Protein AF-A0AAW7YV71-F1 (afdb_monomer)

Secondary structure (DSSP, 8-state):
-HHHHHHHHHHHHT-B-------SHHHHHHHHH-SSPPPHHHHHHHHHHHHHHTSSBPP-------TTS-HHHHHHHHHHHHHHTT-------SSHHHHH--

Structure (mmCIF, N/CA/C/O backbone):
data_AF-A0AAW7YV71-F1
#
_entry.id   AF-A0AAW7YV71-F1
#
loop_
_atom_site.group_PDB
_atom_site.id
_atom_site.type_symbol
_atom_site.label_atom_id
_atom_site.label_alt_id
_atom_site.label_comp_id
_atom_site.label_asym_id
_atom_site.label_entity_id
_atom_site.label_seq_id
_atom_site.pdbx_PDB_ins_code
_atom_site.Cartn_x
_atom_site.Cartn_y
_atom_site.Cartn_z
_atom_site.occupancy
_atom_site.B_iso_or_equiv
_atom_site.auth_seq_id
_atom_site.auth_comp_id
_atom_site.auth_asym_id
_atom_site.auth_atom_id
_atom_site.pdbx_PDB_model_num
ATOM 1 N N . HIS A 1 1 ? -4.119 -28.906 -24.798 1.00 59.25 1 HIS A N 1
ATOM 2 C CA . HIS A 1 1 ? -3.279 -28.938 -23.577 1.00 59.25 1 HIS A CA 1
ATOM 3 C C . HIS A 1 1 ? -2.897 -27.537 -23.073 1.00 59.25 1 HIS A C 1
ATOM 5 O O . HIS A 1 1 ? -3.094 -27.262 -21.895 1.00 59.25 1 HIS A O 1
ATOM 11 N N . GLN A 1 2 ? -2.433 -26.609 -23.929 1.00 65.44 2 GLN A N 1
ATOM 12 C CA . GLN A 1 2 ? -2.103 -25.236 -23.491 1.00 65.44 2 GLN A CA 1
ATOM 13 C C . GLN A 1 2 ? -3.311 -24.416 -22.998 1.00 65.44 2 GLN A C 1
ATOM 15 O O . GLN A 1 2 ? -3.197 -23.713 -21.999 1.00 65.44 2 GLN A O 1
ATOM 20 N N . VAL A 1 3 ? -4.481 -24.565 -23.629 1.00 72.94 3 VAL A N 1
ATOM 21 C CA . VAL A 1 3 ? -5.728 -23.895 -23.203 1.00 72.94 3 VAL A CA 1
ATOM 22 C C . VAL A 1 3 ? -6.149 -24.324 -21.792 1.00 72.94 3 VAL A C 1
ATOM 24 O O . VAL A 1 3 ? -6.505 -23.491 -20.965 1.00 72.94 3 VAL A O 1
ATOM 27 N N . THR A 1 4 ? -6.017 -25.612 -21.469 1.00 72.06 4 THR A N 1
ATOM 28 C CA . THR A 1 4 ? -6.320 -26.163 -20.139 1.00 72.06 4 THR A CA 1
ATOM 29 C C . THR A 1 4 ? -5.382 -25.607 -19.061 1.00 72.06 4 THR A C 1
ATOM 31 O O . THR A 1 4 ? -5.832 -25.242 -17.978 1.00 72.06 4 THR A O 1
ATOM 34 N N . LEU A 1 5 ? -4.085 -25.474 -19.364 1.00 71.50 5 LEU A N 1
ATOM 35 C CA . LEU A 1 5 ? -3.089 -24.855 -18.478 1.00 71.50 5 LEU A CA 1
ATOM 36 C C . LEU A 1 5 ? -3.326 -23.349 -18.286 1.00 71.50 5 LEU A C 1
ATOM 38 O O . LEU A 1 5 ? -3.159 -22.843 -17.176 1.00 71.50 5 LEU A O 1
ATOM 42 N N . ALA A 1 6 ? -3.734 -22.636 -19.338 1.00 71.94 6 ALA A N 1
ATOM 43 C CA . ALA A 1 6 ? -4.091 -21.222 -19.263 1.00 71.94 6 ALA A CA 1
ATOM 44 C C . ALA A 1 6 ? -5.331 -20.999 -18.380 1.00 71.94 6 ALA A C 1
ATOM 46 O O . ALA A 1 6 ? -5.277 -20.169 -17.471 1.00 71.94 6 ALA A O 1
ATOM 47 N N . LEU A 1 7 ? -6.391 -21.801 -18.554 1.00 67.69 7 LEU A N 1
ATOM 48 C CA . LEU A 1 7 ? -7.573 -21.769 -17.683 1.00 67.69 7 LEU A CA 1
ATOM 49 C C . LEU A 1 7 ? -7.234 -22.146 -16.236 1.00 67.69 7 LEU A C 1
ATOM 51 O O . LEU A 1 7 ? -7.686 -21.489 -15.304 1.00 67.69 7 LEU A O 1
ATOM 55 N N . ALA A 1 8 ? -6.404 -23.169 -16.019 1.00 67.25 8 ALA A N 1
ATOM 56 C CA . ALA A 1 8 ? -5.979 -23.559 -14.676 1.00 67.25 8 ALA A CA 1
ATOM 57 C C . ALA A 1 8 ? -5.171 -22.446 -13.979 1.00 67.25 8 ALA A C 1
ATOM 59 O O . ALA A 1 8 ? -5.345 -22.214 -12.783 1.00 67.25 8 ALA A O 1
ATOM 60 N N . ARG A 1 9 ? -4.323 -21.710 -14.716 1.00 65.31 9 ARG A N 1
ATOM 61 C CA . ARG A 1 9 ? -3.615 -20.517 -14.213 1.00 65.31 9 ARG A CA 1
ATOM 62 C C . ARG A 1 9 ? -4.567 -19.354 -13.940 1.00 65.31 9 ARG A C 1
ATOM 64 O O . ARG A 1 9 ? -4.381 -18.656 -12.947 1.00 65.31 9 ARG A O 1
ATOM 71 N N . GLN A 1 10 ? -5.584 -19.162 -14.775 1.00 65.19 10 GLN A N 1
ATOM 72 C CA . GLN A 1 10 ? -6.620 -18.148 -14.577 1.00 65.19 10 GLN A CA 1
ATOM 73 C C . GLN A 1 10 ? -7.472 -18.444 -13.332 1.00 65.19 10 GLN A C 1
ATOM 75 O O . GLN A 1 10 ? -7.676 -17.558 -12.506 1.00 65.19 10 GLN A O 1
ATOM 80 N N . ASN A 1 11 ? -7.866 -19.703 -13.128 1.00 62.41 11 ASN A N 1
ATOM 81 C CA . ASN A 1 11 ? -8.581 -20.143 -11.928 1.00 62.41 11 ASN A CA 1
ATOM 82 C C . ASN A 1 11 ? -7.702 -20.080 -10.670 1.00 62.41 11 ASN A C 1
ATOM 84 O O . ASN A 1 11 ? -8.183 -19.686 -9.614 1.00 62.41 11 ASN A O 1
ATOM 88 N N . ARG A 1 12 ? -6.398 -20.385 -10.766 1.00 61.84 12 ARG A N 1
ATOM 89 C CA . ARG A 1 12 ? -5.450 -20.174 -9.653 1.00 61.84 12 ARG A CA 1
ATOM 90 C C . ARG A 1 12 ? -5.211 -18.694 -9.341 1.00 61.84 12 ARG A C 1
ATOM 92 O O . ARG A 1 12 ? -4.960 -18.372 -8.183 1.00 61.84 12 ARG A O 1
ATOM 99 N N . ARG A 1 13 ? -5.288 -17.802 -10.339 1.00 61.09 13 ARG A N 1
ATOM 100 C CA . ARG A 1 13 ? -5.236 -16.342 -10.138 1.00 61.09 13 ARG A CA 1
ATOM 101 C C . ARG A 1 13 ? -6.442 -15.838 -9.337 1.00 61.09 13 ARG A C 1
ATOM 103 O O . ARG A 1 13 ? -6.258 -14.975 -8.493 1.00 61.09 13 ARG A O 1
ATOM 110 N N . ARG A 1 14 ? -7.627 -16.432 -9.515 1.00 67.81 14 ARG A N 1
ATOM 111 C CA . ARG A 1 14 ? -8.837 -16.179 -8.706 1.00 67.81 14 ARG A CA 1
ATOM 112 C C . ARG A 1 14 ? -8.938 -17.100 -7.489 1.00 67.81 14 ARG A C 1
ATOM 114 O O . ARG A 1 14 ? -9.937 -17.781 -7.266 1.00 67.81 14 ARG A O 1
ATOM 121 N N . SER A 1 15 ? -7.876 -17.154 -6.693 1.00 76.75 15 SER A N 1
ATOM 122 C CA . SER A 1 15 ? -7.943 -17.855 -5.411 1.00 76.75 15 SER A CA 1
ATOM 123 C C . SER A 1 15 ? -8.758 -17.038 -4.408 1.00 76.75 15 SER A C 1
ATOM 125 O O . SER A 1 15 ? -8.642 -15.809 -4.376 1.00 76.75 15 SER A O 1
ATOM 127 N N . LYS A 1 16 ? -9.556 -17.716 -3.570 1.00 82.62 16 LYS 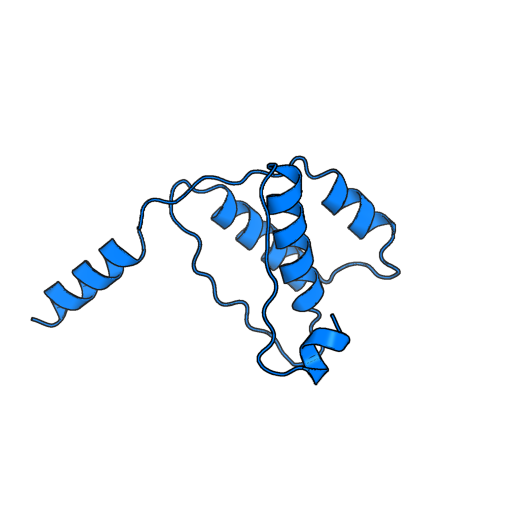A N 1
ATOM 128 C CA . LYS A 1 16 ? -10.321 -17.071 -2.493 1.00 82.62 16 LYS A CA 1
ATOM 129 C C . LYS A 1 16 ? -9.371 -16.265 -1.601 1.00 82.62 16 LYS A C 1
ATOM 131 O O . LYS A 1 16 ? -8.376 -16.798 -1.091 1.00 82.62 16 LYS A O 1
ATOM 136 N N . GLY A 1 17 ? -9.667 -14.979 -1.460 1.00 87.00 17 GLY A N 1
ATOM 137 C CA . GLY A 1 17 ? -8.964 -14.031 -0.608 1.00 87.00 17 GLY A CA 1
ATOM 138 C C . GLY A 1 17 ? -9.847 -13.556 0.538 1.00 87.00 17 GLY A C 1
ATOM 139 O O . GLY A 1 17 ? -10.894 -14.134 0.829 1.00 87.00 17 GLY A O 1
ATOM 140 N N . ARG A 1 18 ? -9.392 -12.499 1.205 1.00 90.19 18 ARG A N 1
ATOM 141 C CA . ARG A 1 18 ? -10.150 -11.789 2.229 1.00 90.19 18 ARG A CA 1
ATOM 142 C C . ARG A 1 18 ? -10.126 -10.313 1.865 1.00 90.19 18 ARG A C 1
ATOM 144 O O . ARG A 1 18 ? -9.045 -9.733 1.777 1.00 90.19 18 ARG A O 1
ATOM 151 N N . ALA A 1 19 ? -11.313 -9.744 1.686 1.00 95.44 19 ALA A N 1
ATOM 152 C CA . ALA A 1 19 ? -11.465 -8.314 1.488 1.00 95.44 19 ALA A CA 1
ATOM 153 C C . ALA A 1 19 ? -10.869 -7.572 2.690 1.00 95.44 19 ALA A C 1
ATOM 155 O O . ALA A 1 19 ? -11.181 -7.877 3.844 1.00 95.44 19 ALA A O 1
ATOM 156 N N . THR A 1 20 ? -9.983 -6.631 2.398 1.00 96.69 20 THR A N 1
ATOM 157 C CA . THR A 1 20 ? -9.267 -5.809 3.368 1.00 96.69 20 THR A CA 1
ATOM 158 C C . THR A 1 20 ? -9.570 -4.356 3.040 1.00 96.69 20 THR A C 1
ATOM 160 O O . THR A 1 20 ? -9.115 -3.842 2.022 1.00 96.69 20 THR A O 1
ATOM 163 N N . VAL A 1 21 ? -10.376 -3.712 3.882 1.00 96.44 21 VAL A N 1
ATOM 164 C CA . VAL A 1 21 ? -10.823 -2.330 3.686 1.00 96.44 21 VAL A CA 1
ATOM 165 C C . VAL A 1 21 ? -10.346 -1.510 4.875 1.00 96.44 21 VAL A C 1
ATOM 167 O O . VAL A 1 21 ? -10.711 -1.801 6.012 1.00 96.44 21 VAL A O 1
ATOM 170 N N . GLY A 1 22 ? -9.501 -0.522 4.598 1.00 94.12 22 GLY A N 1
ATOM 171 C CA . GLY A 1 22 ? -9.002 0.417 5.595 1.00 94.12 22 GLY A CA 1
ATOM 172 C C . GLY A 1 22 ? -10.012 1.525 5.891 1.00 94.12 22 GLY A C 1
ATOM 173 O O . GLY A 1 22 ? -10.922 1.790 5.103 1.00 94.12 22 GLY A O 1
ATOM 174 N N . THR A 1 23 ? -9.842 2.188 7.030 1.00 95.94 23 THR A N 1
ATOM 175 C CA . THR A 1 23 ? -10.648 3.345 7.448 1.00 95.94 23 THR A CA 1
ATOM 176 C C . THR A 1 23 ? -10.147 4.662 6.851 1.00 95.94 23 THR A C 1
ATOM 178 O O . THR A 1 23 ? -10.812 5.682 7.006 1.00 95.94 23 THR A O 1
ATOM 181 N N . GLN A 1 24 ? -8.991 4.646 6.175 1.00 94.50 24 GLN A N 1
ATOM 182 C CA . GLN A 1 24 ? -8.263 5.798 5.628 1.00 94.50 24 GLN A CA 1
ATOM 183 C C . GLN A 1 24 ? -7.681 6.755 6.679 1.00 94.50 24 GLN A C 1
ATOM 185 O O . GLN A 1 24 ? -7.111 7.785 6.312 1.00 94.50 24 GLN A O 1
ATOM 190 N N . VAL 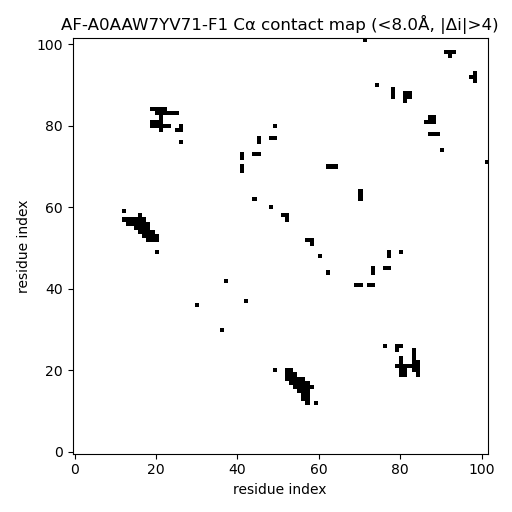A 1 25 ? -7.787 6.449 7.973 1.00 97.06 25 VAL A N 1
ATOM 191 C CA . VAL A 1 25 ? -7.311 7.321 9.058 1.00 97.06 25 VAL A CA 1
ATOM 192 C C . VAL A 1 25 ? -5.785 7.456 9.043 1.00 97.06 25 VAL A C 1
ATOM 194 O O . VAL A 1 25 ? -5.268 8.570 8.967 1.00 97.06 25 VAL A O 1
ATOM 197 N N . LEU A 1 26 ? -5.054 6.341 9.068 1.00 95.94 26 LEU A N 1
ATOM 198 C CA . LEU A 1 26 ? -3.589 6.318 9.049 1.00 95.94 26 LEU A CA 1
ATOM 199 C C . LEU A 1 26 ? -3.054 6.786 7.700 1.00 95.94 26 LEU A C 1
ATOM 201 O O . LEU A 1 26 ? -2.081 7.535 7.638 1.00 95.94 26 LEU A O 1
ATOM 205 N N . GLN A 1 27 ? -3.713 6.381 6.614 1.00 95.50 27 GLN A N 1
ATOM 206 C CA . GLN A 1 27 ? -3.359 6.838 5.272 1.00 95.50 27 GLN A CA 1
ATOM 207 C C . GLN A 1 27 ? -3.428 8.364 5.164 1.00 95.50 27 GLN A C 1
ATOM 209 O O . GLN A 1 27 ? -2.483 8.997 4.694 1.00 95.50 27 GLN A O 1
ATOM 214 N N . SER A 1 28 ? -4.521 8.962 5.642 1.00 95.38 28 SER A N 1
ATOM 215 C CA . SER A 1 28 ? -4.707 10.414 5.621 1.00 95.38 28 SER A CA 1
ATOM 216 C C . SER A 1 28 ? -3.678 11.128 6.490 1.00 95.38 28 SER A C 1
ATOM 218 O O . SER A 1 28 ? -3.132 12.142 6.065 1.00 95.38 28 SER A O 1
ATOM 220 N N . GLN A 1 29 ? -3.362 10.590 7.672 1.00 96.25 29 GLN A N 1
ATOM 221 C CA . GLN A 1 29 ? -2.313 11.144 8.531 1.00 96.25 29 GLN A CA 1
ATOM 222 C C . GLN A 1 29 ? -0.955 11.155 7.823 1.00 96.25 29 GLN A C 1
ATOM 224 O O . GLN A 1 29 ? -0.298 12.191 7.779 1.00 96.25 29 GLN A O 1
ATOM 229 N N . VAL A 1 30 ? -0.547 10.043 7.203 1.00 94.19 30 VAL A N 1
ATOM 230 C CA . VAL A 1 30 ? 0.729 9.986 6.470 1.00 94.19 30 VAL A CA 1
ATOM 231 C C . VAL A 1 30 ? 0.762 10.998 5.331 1.00 94.19 30 VAL A C 1
ATOM 233 O O . VAL A 1 30 ? 1.762 11.691 5.176 1.00 94.19 30 VAL A O 1
ATOM 236 N N . LEU A 1 31 ? -0.327 11.135 4.570 1.00 93.56 31 LEU A N 1
ATOM 237 C CA . LEU A 1 31 ? -0.413 12.118 3.488 1.00 93.56 31 LEU A CA 1
ATOM 238 C C . LEU A 1 31 ? -0.342 13.569 3.986 1.00 93.56 31 LEU A C 1
ATOM 240 O O . LEU A 1 31 ? 0.206 14.411 3.283 1.00 93.56 31 LEU A O 1
ATOM 244 N N . GLN A 1 32 ? -0.860 13.861 5.183 1.00 94.81 32 GLN A N 1
ATOM 245 C CA . GLN A 1 32 ? -0.777 15.192 5.799 1.00 94.81 32 GLN A CA 1
ATOM 246 C C . GLN A 1 32 ? 0.635 15.536 6.290 1.00 94.81 32 GLN A C 1
ATOM 248 O O . GLN A 1 32 ? 1.042 16.691 6.200 1.00 94.81 32 GLN A O 1
ATOM 253 N N . TYR A 1 33 ? 1.379 14.554 6.806 1.00 93.12 33 TYR A N 1
ATOM 254 C CA . TYR A 1 33 ? 2.744 14.753 7.309 1.00 93.12 33 TYR A CA 1
ATOM 255 C C . TYR A 1 33 ? 3.830 14.573 6.243 1.00 93.12 33 TYR A C 1
ATOM 257 O O . TYR A 1 33 ? 5.011 14.794 6.520 1.00 93.12 33 TYR A O 1
ATOM 265 N N . LEU A 1 34 ? 3.461 14.169 5.026 1.00 91.56 34 LEU A N 1
ATOM 266 C CA . LEU A 1 34 ? 4.413 13.986 3.942 1.00 91.56 34 LEU A CA 1
ATOM 267 C C . LEU A 1 34 ? 4.967 15.357 3.504 1.00 91.56 34 LEU A C 1
ATOM 269 O O . LEU A 1 34 ? 4.188 16.250 3.173 1.00 91.56 34 LEU A O 1
ATOM 273 N N . PRO A 1 35 ? 6.298 15.550 3.434 1.00 93.00 35 PRO A N 1
ATOM 274 C CA . 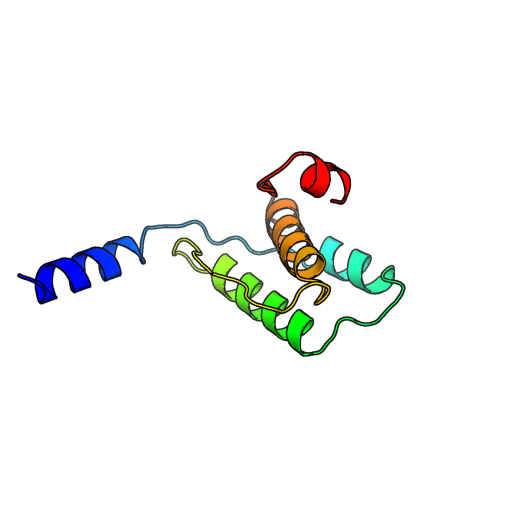PRO A 1 35 ? 6.895 16.846 3.089 1.00 93.00 35 PRO A CA 1
ATOM 275 C C . PRO A 1 35 ? 6.761 17.208 1.598 1.00 93.00 35 PRO A C 1
ATOM 277 O O . PRO A 1 35 ? 7.343 18.184 1.132 1.00 93.00 35 PRO A O 1
ATOM 280 N N . TYR A 1 36 ? 6.031 16.403 0.829 1.00 91.31 36 TYR A N 1
ATOM 281 C CA . TYR A 1 36 ? 5.760 16.579 -0.589 1.00 91.31 36 TYR A CA 1
ATOM 282 C C . TYR A 1 36 ? 4.394 15.982 -0.929 1.00 91.31 36 TYR A C 1
ATOM 284 O O . TYR A 1 36 ? 3.915 15.069 -0.259 1.00 91.31 36 TYR A O 1
ATOM 292 N N . ALA A 1 37 ? 3.781 16.456 -2.013 1.00 92.62 37 ALA A N 1
ATOM 293 C CA . ALA A 1 37 ? 2.573 15.841 -2.545 1.00 92.62 37 ALA A CA 1
ATOM 294 C C . ALA A 1 37 ? 2.927 14.568 -3.339 1.00 92.62 37 ALA A C 1
ATOM 296 O O . ALA A 1 37 ? 3.850 14.610 -4.163 1.00 92.62 37 ALA A O 1
ATOM 297 N N . PRO A 1 38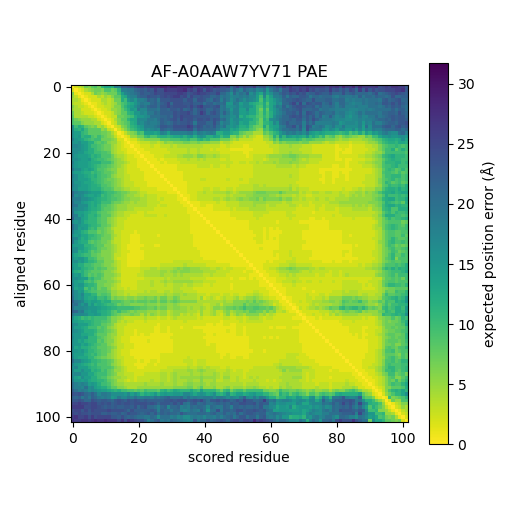 ? 2.205 13.445 -3.157 1.00 94.25 38 PRO A N 1
ATOM 298 C CA . PRO A 1 38 ? 2.367 12.288 -4.023 1.00 94.25 38 PRO A CA 1
ATOM 299 C C . PRO A 1 38 ? 2.100 12.647 -5.483 1.00 94.25 38 PRO A C 1
ATOM 301 O O . PRO A 1 38 ? 1.203 13.427 -5.811 1.00 94.25 38 PRO A O 1
ATOM 304 N N . THR A 1 39 ? 2.858 12.034 -6.385 1.00 96.00 39 THR A N 1
ATOM 305 C CA . THR A 1 39 ? 2.617 12.195 -7.822 1.00 96.00 39 THR A CA 1
ATOM 306 C C . THR A 1 39 ? 1.276 11.574 -8.212 1.00 96.00 39 THR A C 1
ATOM 308 O O . THR A 1 39 ? 0.820 10.605 -7.602 1.00 96.00 39 THR A O 1
ATOM 311 N N . GLY A 1 40 ? 0.673 12.041 -9.309 1.00 96.31 40 GLY A N 1
ATOM 312 C CA . GLY A 1 40 ? -0.566 11.438 -9.814 1.00 96.31 40 GLY A CA 1
ATOM 313 C C . GLY A 1 40 ? -0.438 9.934 -10.109 1.00 96.31 40 GLY A C 1
ATOM 314 O O . GLY A 1 40 ? -1.406 9.196 -9.952 1.00 96.31 40 GLY A O 1
ATOM 315 N N . ALA A 1 41 ? 0.753 9.458 -10.491 1.00 95.25 41 ALA A N 1
ATOM 316 C CA . ALA A 1 41 ? 1.013 8.032 -10.686 1.00 95.25 41 ALA A CA 1
ATOM 317 C C . ALA A 1 41 ? 0.983 7.245 -9.3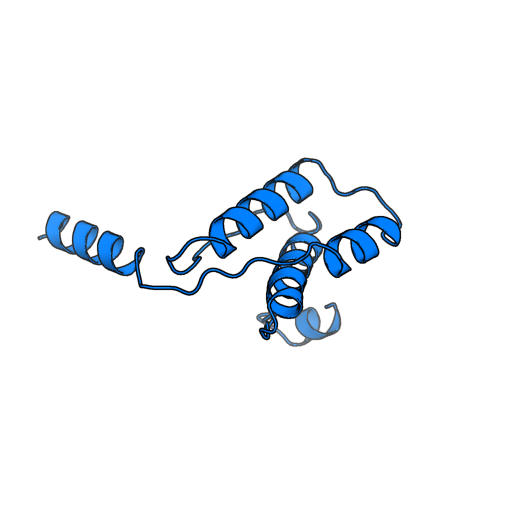66 1.00 95.25 41 ALA A C 1
ATOM 319 O O . ALA A 1 41 ? 0.390 6.170 -9.317 1.00 95.25 41 ALA A O 1
ATOM 320 N N . GLN A 1 42 ? 1.561 7.792 -8.293 1.00 96.00 42 GLN A N 1
ATOM 321 C CA . GLN A 1 42 ? 1.505 7.187 -6.959 1.00 96.00 42 GLN A CA 1
ATOM 322 C C . GLN A 1 42 ? 0.069 7.148 -6.432 1.00 96.00 42 GLN A C 1
ATOM 324 O O . GLN A 1 42 ? -0.373 6.096 -5.982 1.00 96.00 42 GLN A O 1
ATOM 329 N N . THR A 1 43 ? -0.685 8.245 -6.555 1.00 96.19 43 THR A N 1
ATOM 330 C CA . THR A 1 43 ? -2.091 8.304 -6.120 1.00 96.19 43 THR A CA 1
ATOM 331 C C . THR A 1 43 ? -2.953 7.272 -6.846 1.00 96.19 43 THR A C 1
ATOM 333 O O . THR A 1 43 ? -3.718 6.554 -6.204 1.00 96.19 43 THR A O 1
ATOM 336 N N . ARG A 1 44 ? -2.792 7.134 -8.171 1.00 96.81 44 ARG A N 1
ATOM 337 C CA . ARG A 1 44 ? -3.485 6.087 -8.941 1.00 96.81 44 ARG A CA 1
ATOM 338 C C . ARG A 1 44 ? -3.088 4.687 -8.486 1.00 96.81 44 ARG A C 1
ATOM 340 O O . ARG A 1 44 ? -3.965 3.872 -8.236 1.00 96.81 44 ARG A O 1
ATOM 347 N N . ALA A 1 45 ? -1.793 4.424 -8.310 1.00 97.19 45 ALA A N 1
ATOM 348 C CA . ALA A 1 45 ? -1.319 3.118 -7.861 1.00 97.19 45 ALA A CA 1
ATOM 349 C C . ALA A 1 45 ? -1.860 2.745 -6.468 1.00 97.19 45 ALA A C 1
ATOM 351 O O . ALA A 1 45 ? -2.256 1.601 -6.259 1.00 97.19 45 ALA A O 1
ATOM 352 N N . ILE A 1 46 ? -1.925 3.703 -5.536 1.00 96.88 46 ILE A N 1
ATOM 353 C CA . ILE A 1 46 ? -2.522 3.507 -4.205 1.00 96.88 46 ILE A CA 1
ATOM 354 C C . ILE A 1 46 ? -4.013 3.177 -4.328 1.00 96.88 46 ILE A C 1
ATOM 356 O O . ILE A 1 46 ? -4.478 2.232 -3.695 1.00 96.88 46 ILE A O 1
ATOM 360 N N . ALA A 1 47 ? -4.756 3.916 -5.156 1.00 97.06 47 ALA A N 1
ATOM 361 C CA . ALA A 1 47 ? -6.181 3.672 -5.369 1.00 97.06 47 ALA A CA 1
ATOM 362 C C . ALA A 1 47 ? -6.444 2.293 -6.000 1.00 97.06 47 ALA A C 1
ATOM 364 O O . ALA A 1 47 ? -7.322 1.566 -5.542 1.00 97.06 47 ALA A O 1
ATOM 365 N N . GLU A 1 48 ? -5.654 1.904 -7.002 1.00 97.50 48 GLU A N 1
ATOM 366 C CA . GLU A 1 48 ? -5.743 0.590 -7.645 1.00 97.50 48 GLU A CA 1
ATOM 367 C C . GLU A 1 48 ? -5.425 -0.552 -6.672 1.00 97.50 48 GLU A C 1
ATOM 369 O O . GLU A 1 48 ? -6.152 -1.540 -6.625 1.00 97.50 48 GLU A O 1
ATOM 374 N N . ILE A 1 49 ? -4.374 -0.413 -5.856 1.00 97.12 49 ILE A N 1
ATOM 375 C CA . ILE A 1 49 ? -4.033 -1.402 -4.824 1.00 97.12 49 ILE A CA 1
ATOM 376 C C . ILE A 1 49 ? -5.134 -1.487 -3.764 1.00 97.12 49 ILE A C 1
ATOM 378 O O . ILE A 1 49 ? -5.515 -2.586 -3.377 1.00 97.12 49 ILE A O 1
ATOM 382 N N . SER A 1 50 ? -5.679 -0.352 -3.322 1.00 97.38 50 SER A N 1
ATOM 383 C CA . SER A 1 50 ? -6.795 -0.321 -2.370 1.00 97.38 50 SER A CA 1
ATOM 384 C C . SER A 1 50 ? -8.028 -1.044 -2.922 1.00 97.38 50 SER A C 1
ATOM 386 O O . SER A 1 50 ? -8.623 -1.880 -2.240 1.00 97.38 50 SER A O 1
ATOM 388 N N . ALA A 1 51 ? -8.365 -0.799 -4.192 1.00 97.00 51 ALA A N 1
ATOM 389 C CA . ALA A 1 51 ? -9.471 -1.468 -4.867 1.00 97.00 51 ALA A CA 1
ATOM 390 C C . ALA A 1 51 ? -9.254 -2.985 -4.987 1.00 97.00 51 ALA A C 1
ATOM 392 O O . ALA A 1 51 ? -10.193 -3.749 -4.751 1.00 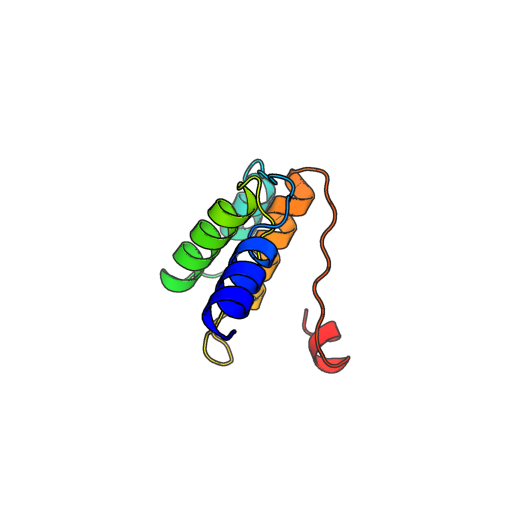97.00 51 ALA A O 1
ATOM 393 N N . ASP A 1 52 ? -8.031 -3.419 -5.306 1.00 96.50 52 ASP A N 1
ATOM 394 C CA . ASP A 1 52 ? -7.669 -4.837 -5.371 1.00 96.50 52 ASP A CA 1
ATOM 395 C C . ASP A 1 52 ? -7.729 -5.504 -3.985 1.00 96.50 52 ASP A C 1
ATOM 397 O O . ASP A 1 52 ? -8.236 -6.618 -3.857 1.00 96.50 52 ASP A O 1
ATOM 401 N N . MET A 1 53 ? -7.250 -4.829 -2.933 1.00 96.81 53 MET A N 1
ATOM 402 C CA . MET A 1 53 ? -7.298 -5.325 -1.550 1.00 96.81 53 MET A CA 1
ATOM 403 C C . MET A 1 53 ? -8.730 -5.461 -1.022 1.00 96.81 53 MET A C 1
ATOM 405 O O . MET A 1 53 ? -9.001 -6.350 -0.214 1.00 96.81 53 MET A O 1
ATOM 409 N N . ALA A 1 54 ? -9.651 -4.621 -1.493 1.00 96.75 54 ALA A N 1
ATOM 410 C CA . ALA A 1 54 ? -11.063 -4.681 -1.133 1.00 96.75 54 ALA A CA 1
ATOM 411 C C . ALA A 1 54 ? -11.822 -5.844 -1.806 1.00 96.75 54 ALA A C 1
ATOM 413 O O . ALA A 1 54 ? -12.954 -6.136 -1.415 1.00 96.75 54 ALA A O 1
ATOM 414 N N . GLN A 1 55 ? -11.232 -6.526 -2.796 1.00 95.25 55 GLN A N 1
ATOM 415 C CA . 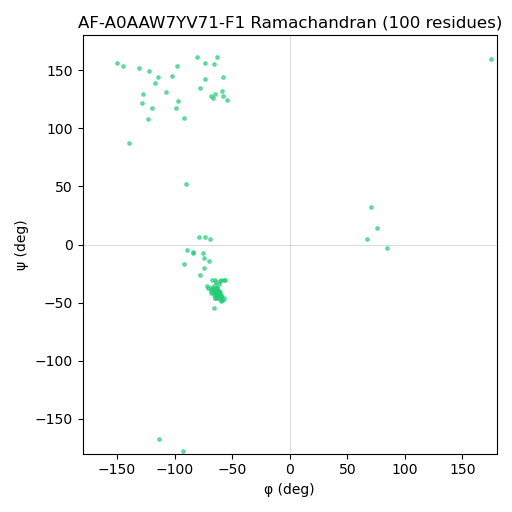GLN A 1 55 ? -11.879 -7.659 -3.457 1.00 95.25 55 GLN A CA 1
ATOM 416 C C . GLN A 1 55 ? -11.908 -8.915 -2.575 1.00 95.25 55 GLN A C 1
ATOM 418 O O . GLN A 1 55 ? -11.082 -9.135 -1.690 1.00 95.25 55 GLN A O 1
ATOM 423 N N . SER A 1 56 ? -12.865 -9.801 -2.861 1.00 91.44 56 SER A N 1
ATOM 424 C CA . SER A 1 56 ? -12.956 -11.126 -2.224 1.00 91.44 56 SER A CA 1
ATOM 425 C C . SER A 1 56 ? -11.915 -12.134 -2.744 1.00 91.44 56 SER A C 1
ATOM 427 O O . SER A 1 56 ? -11.777 -13.236 -2.206 1.00 91.44 56 SER A O 1
ATOM 429 N N . GLU A 1 57 ? -11.168 -11.769 -3.784 1.00 91.75 57 GLU A N 1
ATOM 430 C CA . GLU A 1 57 ? -10.100 -12.557 -4.401 1.00 91.75 57 GLU A CA 1
ATOM 431 C C . GLU A 1 57 ? -8.733 -12.111 -3.858 1.00 91.75 57 GLU A C 1
ATOM 433 O O . GLU A 1 57 ? -8.559 -10.979 -3.413 1.00 91.75 57 GLU A O 1
ATOM 438 N N . ARG A 1 58 ? -7.727 -12.994 -3.866 1.00 90.75 58 ARG A N 1
ATOM 439 C CA . ARG A 1 58 ? -6.372 -12.608 -3.432 1.00 90.75 58 ARG A CA 1
ATOM 440 C C . ARG A 1 58 ? -5.761 -11.597 -4.405 1.00 90.75 58 ARG A C 1
ATOM 442 O O . ARG A 1 58 ? -5.610 -11.907 -5.585 1.00 90.75 58 ARG A O 1
ATOM 449 N N . MET A 1 59 ? -5.299 -10.455 -3.894 1.00 94.12 59 MET A N 1
ATOM 450 C CA . MET A 1 59 ? -4.490 -9.522 -4.679 1.00 94.12 59 MET A CA 1
ATOM 451 C C . MET A 1 59 ? -3.142 -10.159 -5.052 1.00 94.12 59 MET A C 1
ATOM 453 O O . MET A 1 59 ? -2.413 -10.665 -4.199 1.00 94.12 59 MET A O 1
ATOM 457 N N . ASN A 1 60 ? -2.792 -10.101 -6.337 1.00 92.94 60 ASN A N 1
ATOM 458 C CA . ASN A 1 60 ? -1.471 -10.450 -6.857 1.00 92.94 60 ASN A CA 1
ATOM 459 C C . ASN A 1 60 ? -1.089 -9.440 -7.946 1.00 92.94 60 ASN A C 1
ATOM 461 O O . ASN A 1 60 ? -1.379 -9.642 -9.128 1.00 92.94 60 ASN A O 1
ATOM 465 N N . ARG A 1 61 ? -0.488 -8.326 -7.518 1.00 92.62 61 ARG A N 1
ATOM 466 C CA . ARG A 1 61 ? -0.154 -7.176 -8.362 1.00 92.62 61 ARG A CA 1
ATOM 467 C C . ARG A 1 61 ? 1.353 -6.960 -8.413 1.00 92.62 61 ARG A C 1
ATOM 469 O O . ARG A 1 61 ? 2.030 -7.011 -7.390 1.00 92.62 61 ARG A O 1
ATOM 476 N N . LEU A 1 62 ? 1.854 -6.639 -9.604 1.00 94.12 62 LEU A N 1
ATOM 477 C CA . LEU A 1 62 ? 3.209 -6.137 -9.804 1.00 94.12 62 LEU A CA 1
ATOM 478 C C . LEU A 1 62 ? 3.163 -4.611 -9.937 1.00 94.12 62 LEU A C 1
ATOM 480 O O . LEU A 1 62 ? 2.560 -4.093 -10.874 1.00 94.12 62 LEU A O 1
ATOM 484 N N . LEU A 1 63 ? 3.808 -3.897 -9.014 1.00 92.75 63 LEU A N 1
ATOM 485 C CA . LEU A 1 63 ? 3.994 -2.449 -9.104 1.00 92.75 63 LEU A CA 1
ATOM 486 C C . LEU A 1 63 ? 5.327 -2.149 -9.800 1.00 92.75 63 LEU A C 1
ATOM 488 O O . LEU A 1 63 ? 6.393 -2.363 -9.223 1.00 92.75 63 LEU A O 1
ATOM 492 N N . GLN A 1 64 ? 5.269 -1.650 -11.034 1.00 92.44 64 GLN A N 1
ATOM 493 C CA . GLN A 1 64 ? 6.451 -1.276 -11.815 1.00 92.44 64 GLN A CA 1
ATOM 494 C C . GLN A 1 64 ? 6.658 0.241 -11.812 1.00 92.44 64 GLN A C 1
ATOM 496 O O . GLN A 1 64 ? 5.705 1.014 -11.804 1.00 92.44 64 GLN A O 1
ATOM 501 N N . GLY A 1 65 ? 7.918 0.663 -11.818 1.00 88.69 65 GLY A N 1
ATOM 502 C CA . GLY A 1 65 ? 8.315 2.064 -11.906 1.00 88.69 65 GLY A CA 1
ATOM 503 C C . GLY A 1 65 ? 9.825 2.203 -11.765 1.00 88.69 65 GLY A C 1
ATOM 504 O O . GLY A 1 65 ? 10.472 1.308 -11.208 1.00 88.69 65 GLY A O 1
ATOM 505 N N . ASP A 1 66 ? 10.375 3.319 -12.226 1.00 90.38 66 ASP A N 1
ATOM 506 C CA . ASP A 1 66 ? 11.819 3.569 -12.222 1.00 90.38 66 ASP A CA 1
ATOM 507 C C . ASP A 1 66 ? 12.412 3.628 -10.806 1.00 90.38 66 ASP A C 1
ATOM 509 O O . ASP A 1 66 ? 11.711 3.793 -9.798 1.00 90.38 66 ASP A O 1
ATOM 513 N N . VAL A 1 67 ? 13.729 3.459 -10.696 1.00 83.56 67 VAL A N 1
ATOM 514 C CA . VAL A 1 67 ? 14.438 3.650 -9.421 1.00 83.56 67 VAL A CA 1
ATOM 515 C C . VAL A 1 67 ? 14.196 5.085 -8.936 1.00 83.56 67 VAL A C 1
ATOM 517 O O . VAL A 1 67 ? 14.282 6.028 -9.711 1.00 83.56 67 VAL A O 1
ATOM 520 N N . GLY A 1 68 ? 13.833 5.249 -7.660 1.00 82.31 68 GLY A N 1
ATOM 521 C CA . GLY A 1 68 ? 13.499 6.561 -7.092 1.00 82.31 68 GLY A CA 1
ATOM 522 C C . GLY A 1 68 ? 12.055 7.033 -7.313 1.00 82.31 68 GLY A C 1
ATOM 523 O O . GLY A 1 68 ? 11.661 8.032 -6.727 1.00 82.31 68 GLY A O 1
ATOM 524 N N . SER A 1 69 ? 11.206 6.294 -8.041 1.00 85.44 69 SER A N 1
ATOM 525 C CA . SER A 1 69 ? 9.801 6.682 -8.289 1.00 85.44 69 SER A CA 1
ATOM 526 C C . SER A 1 69 ? 8.872 6.626 -7.054 1.00 85.44 69 SER A C 1
ATOM 528 O O . SER A 1 69 ? 7.656 6.785 -7.170 1.00 85.44 69 SER A O 1
ATOM 530 N N . GLY A 1 70 ? 9.411 6.340 -5.865 1.00 86.94 70 GLY A N 1
ATOM 531 C CA . GLY A 1 70 ? 8.655 6.277 -4.611 1.00 86.94 70 GLY A CA 1
ATOM 532 C C . GLY A 1 70 ? 7.709 5.077 -4.479 1.00 86.94 70 GLY A C 1
ATOM 533 O O . GLY A 1 70 ? 6.675 5.181 -3.827 1.00 86.94 70 GLY A O 1
ATOM 534 N N . LYS A 1 71 ? 8.046 3.917 -5.065 1.00 93.38 71 LYS A N 1
ATOM 535 C CA . LYS A 1 71 ? 7.263 2.667 -4.908 1.00 93.38 71 LYS A CA 1
ATOM 536 C C . LYS A 1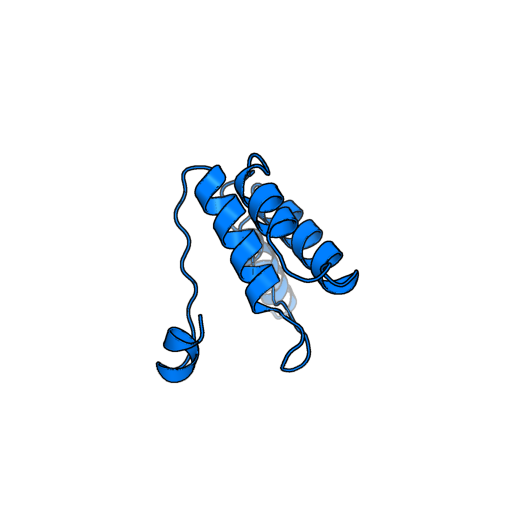 71 ? 7.086 2.251 -3.444 1.00 93.38 71 LYS A C 1
ATOM 538 O O . LYS A 1 71 ? 6.065 1.669 -3.097 1.00 93.38 71 LYS A O 1
ATOM 543 N N . THR A 1 72 ? 8.056 2.580 -2.595 1.00 91.31 72 THR A N 1
ATOM 544 C CA . THR A 1 72 ? 7.999 2.321 -1.154 1.00 91.31 72 THR A CA 1
ATOM 545 C C . THR A 1 72 ? 6.828 3.041 -0.500 1.00 91.31 72 THR A C 1
ATOM 547 O O . THR A 1 72 ? 6.134 2.424 0.296 1.00 91.31 72 THR A O 1
ATOM 550 N N . LEU A 1 73 ? 6.544 4.294 -0.879 1.00 93.12 73 LEU A N 1
ATOM 551 C CA . LEU A 1 73 ? 5.374 5.015 -0.372 1.00 93.12 73 LEU A CA 1
ATOM 552 C C . LEU A 1 73 ? 4.092 4.256 -0.724 1.00 93.12 73 LEU A C 1
ATOM 554 O O . LEU A 1 73 ? 3.270 3.999 0.144 1.00 93.12 73 LEU A O 1
ATOM 558 N N . VAL A 1 74 ? 3.949 3.831 -1.980 1.00 95.62 74 VAL A N 1
ATOM 559 C CA . VAL A 1 74 ? 2.775 3.072 -2.434 1.00 95.62 74 VAL A CA 1
ATOM 560 C C . VAL A 1 74 ? 2.622 1.757 -1.656 1.00 95.62 74 VAL A C 1
ATOM 562 O O . VAL A 1 74 ? 1.527 1.434 -1.200 1.00 95.62 74 VAL A O 1
ATOM 565 N N . ALA A 1 75 ? 3.716 1.018 -1.459 1.00 94.94 75 ALA A N 1
ATOM 566 C CA . ALA A 1 75 ? 3.710 -0.218 -0.679 1.00 94.94 75 ALA A CA 1
ATOM 567 C C . ALA A 1 75 ? 3.386 0.032 0.804 1.00 94.94 75 ALA A C 1
ATOM 569 O O . ALA A 1 75 ? 2.615 -0.715 1.401 1.00 94.94 75 ALA A O 1
ATOM 570 N N . PHE A 1 76 ? 3.917 1.106 1.387 1.00 95.31 76 PHE A N 1
ATOM 571 C CA . PHE A 1 76 ? 3.632 1.502 2.762 1.00 95.31 76 PHE A CA 1
ATOM 572 C C . PHE A 1 76 ? 2.153 1.850 2.955 1.00 95.31 76 PHE A C 1
ATOM 574 O O . PHE A 1 76 ? 1.524 1.355 3.885 1.00 95.31 76 PHE A O 1
ATOM 581 N N . MET A 1 77 ? 1.550 2.590 2.021 1.00 96.56 77 MET A N 1
ATOM 582 C CA . MET A 1 77 ? 0.116 2.897 2.057 1.00 96.56 77 MET A CA 1
ATOM 583 C C . MET A 1 77 ? -0.758 1.637 2.015 1.00 96.56 77 MET A C 1
ATOM 585 O O . MET A 1 77 ? -1.823 1.631 2.627 1.00 96.56 77 MET A O 1
ATOM 589 N N . ALA A 1 78 ? -0.312 0.566 1.349 1.00 96.94 78 ALA A N 1
ATOM 590 C CA . ALA A 1 78 ? -0.997 -0.729 1.351 1.00 96.94 78 ALA A CA 1
ATOM 591 C C . ALA A 1 78 ? -0.882 -1.457 2.704 1.00 96.94 78 ALA A C 1
ATOM 593 O O . ALA A 1 78 ? -1.846 -2.067 3.166 1.00 96.94 78 ALA A O 1
ATOM 594 N N . LEU A 1 79 ? 0.270 -1.359 3.377 1.00 97.19 79 LEU A N 1
ATOM 595 C CA . LEU A 1 79 ? 0.441 -1.893 4.734 1.00 97.19 79 LEU A CA 1
ATOM 596 C C . LEU A 1 79 ? -0.479 -1.189 5.735 1.00 97.19 79 LEU A C 1
ATOM 598 O O . LEU A 1 79 ? -1.041 -1.850 6.605 1.00 97.19 79 LEU A O 1
ATOM 602 N N . LEU A 1 80 ? -0.682 0.122 5.582 1.00 97.31 80 LEU A N 1
ATOM 603 C CA . LEU A 1 80 ? -1.614 0.877 6.421 1.00 97.31 80 LEU A CA 1
ATOM 604 C C . LEU A 1 80 ? -3.058 0.397 6.252 1.00 97.31 80 LEU A C 1
ATOM 606 O O . LEU A 1 80 ? -3.740 0.234 7.255 1.00 97.31 80 LEU A O 1
ATOM 610 N N . ILE A 1 81 ? -3.503 0.081 5.029 1.00 97.69 81 ILE A N 1
ATOM 611 C CA . ILE A 1 81 ? -4.835 -0.518 4.794 1.00 97.69 81 ILE A CA 1
ATOM 612 C C . ILE A 1 81 ? -4.976 -1.822 5.582 1.00 97.69 81 ILE A C 1
ATOM 614 O O . ILE A 1 81 ? -5.993 -2.053 6.235 1.00 97.69 81 ILE A O 1
ATOM 618 N N . ALA A 1 82 ? -3.951 -2.679 5.534 1.00 96.94 82 ALA A N 1
ATOM 619 C CA . ALA A 1 82 ? -3.957 -3.937 6.271 1.00 96.94 82 ALA A CA 1
ATOM 620 C C . ALA A 1 82 ? -4.011 -3.706 7.789 1.00 96.94 82 ALA A C 1
ATOM 622 O O . ALA A 1 82 ? -4.796 -4.367 8.464 1.00 96.94 82 ALA A O 1
ATOM 623 N N . ALA A 1 83 ? -3.231 -2.755 8.310 1.00 96.94 83 ALA A N 1
ATOM 624 C CA . ALA A 1 83 ? -3.221 -2.401 9.728 1.00 96.94 83 ALA A CA 1
ATOM 625 C C . ALA A 1 83 ? -4.567 -1.815 10.194 1.00 96.94 83 ALA A C 1
ATOM 627 O O . ALA A 1 83 ? -5.096 -2.228 11.223 1.00 96.94 83 ALA A O 1
ATOM 628 N N . GLU A 1 84 ? -5.162 -0.906 9.418 1.00 96.81 84 GLU A N 1
ATOM 629 C CA . GLU A 1 84 ? -6.479 -0.315 9.699 1.00 96.81 84 GLU A CA 1
ATOM 630 C C . GLU A 1 84 ? -7.598 -1.362 9.722 1.00 96.81 84 GLU A C 1
ATOM 632 O O . GLU A 1 84 ? -8.532 -1.256 10.513 1.00 96.81 84 GLU A O 1
ATOM 637 N N . ALA A 1 85 ? -7.488 -2.401 8.893 1.00 96.62 85 ALA A N 1
ATOM 638 C CA . ALA A 1 85 ? -8.420 -3.524 8.872 1.00 96.62 85 ALA A CA 1
ATOM 639 C C . ALA A 1 85 ? -8.186 -4.547 10.009 1.00 96.62 85 ALA A C 1
ATOM 641 O O . ALA A 1 85 ? -8.802 -5.617 10.010 1.00 96.62 85 ALA A O 1
ATOM 642 N N . GLY A 1 86 ? -7.283 -4.259 10.956 1.00 95.69 86 GLY A N 1
ATOM 643 C CA . GLY A 1 86 ? -6.912 -5.151 12.061 1.00 95.69 86 GLY A CA 1
ATOM 644 C C . GLY A 1 86 ? -6.003 -6.314 11.652 1.00 95.69 86 GLY A C 1
ATOM 645 O O . GLY A 1 86 ? -5.869 -7.289 12.390 1.00 95.69 86 GLY A O 1
ATOM 646 N N . GLY A 1 87 ? -5.415 -6.247 10.459 1.00 94.50 87 GLY A N 1
ATOM 647 C CA . GLY A 1 87 ? -4.460 -7.219 9.947 1.00 94.50 87 GLY A CA 1
ATOM 648 C C . GLY A 1 87 ? -3.008 -6.840 10.236 1.00 94.50 87 GLY A C 1
ATOM 649 O O . GLY A 1 87 ? -2.695 -5.825 10.855 1.00 94.50 87 GLY A O 1
ATOM 650 N N . GLN A 1 88 ? -2.102 -7.676 9.740 1.00 93.94 88 GLN A N 1
ATOM 651 C CA . GLN A 1 88 ? -0.663 -7.430 9.753 1.00 93.94 88 GLN A CA 1
ATOM 652 C C . GLN A 1 88 ? -0.136 -7.477 8.320 1.00 93.94 88 GLN A C 1
ATOM 654 O O . GLN A 1 88 ? -0.663 -8.206 7.478 1.00 93.94 88 GLN A O 1
ATOM 659 N N . GLY A 1 89 ? 0.912 -6.706 8.048 1.00 91.62 89 GLY A N 1
ATOM 660 C CA . GLY A 1 89 ? 1.581 -6.678 6.755 1.00 91.62 89 GLY A CA 1
ATOM 661 C C . GLY A 1 89 ? 3.091 -6.802 6.918 1.00 91.62 89 GLY A C 1
ATOM 662 O O . GLY A 1 89 ? 3.646 -6.412 7.942 1.00 91.62 89 GLY A O 1
ATOM 663 N N . VAL A 1 90 ? 3.751 -7.352 5.902 1.00 92.00 90 VAL A N 1
ATOM 664 C CA . VAL A 1 90 ? 5.208 -7.514 5.857 1.00 92.00 90 VAL A CA 1
ATOM 665 C C . VAL A 1 90 ? 5.715 -6.903 4.557 1.00 92.00 90 VAL A C 1
ATOM 667 O O . VAL A 1 90 ? 5.206 -7.226 3.483 1.00 92.00 90 VAL A O 1
ATOM 670 N N . MET A 1 91 ? 6.732 -6.046 4.647 1.00 87.62 91 MET A N 1
ATOM 671 C CA . MET A 1 91 ? 7.521 -5.615 3.495 1.00 87.62 91 MET A CA 1
ATOM 672 C C . MET A 1 91 ? 8.791 -6.462 3.439 1.00 87.62 91 MET A C 1
ATOM 674 O O . MET A 1 91 ? 9.539 -6.518 4.409 1.00 87.62 91 MET A O 1
ATOM 678 N N . MET A 1 92 ? 9.029 -7.139 2.317 1.00 86.44 92 MET A N 1
ATOM 679 C CA . MET A 1 92 ? 10.248 -7.922 2.109 1.00 86.44 92 MET A CA 1
ATOM 680 C C . MET A 1 92 ? 11.148 -7.203 1.110 1.00 86.44 92 MET A C 1
ATOM 682 O O . MET A 1 92 ? 10.692 -6.820 0.032 1.00 86.44 92 MET A O 1
ATOM 686 N N . ALA A 1 93 ? 12.426 -7.063 1.449 1.00 77.56 93 ALA A N 1
ATOM 687 C CA . ALA A 1 93 ? 13.459 -6.587 0.542 1.00 77.56 93 ALA A CA 1
ATOM 688 C C . ALA A 1 93 ? 14.468 -7.719 0.277 1.00 77.56 93 ALA A C 1
ATOM 690 O O . ALA A 1 93 ? 14.751 -8.503 1.183 1.00 77.56 93 ALA A O 1
ATOM 691 N N . PRO A 1 94 ? 15.013 -7.837 -0.946 1.00 56.88 94 PRO A N 1
ATOM 692 C CA . PRO A 1 94 ? 15.863 -8.965 -1.331 1.00 56.88 94 PRO A CA 1
ATOM 693 C C . PRO A 1 94 ? 17.242 -8.971 -0.651 1.00 56.88 94 PRO A C 1
ATOM 695 O O . PRO A 1 94 ? 17.927 -9.988 -0.700 1.00 56.88 94 PRO A O 1
ATOM 698 N N . THR A 1 95 ? 17.665 -7.865 -0.026 1.00 52.31 95 THR A N 1
ATOM 699 C CA . THR A 1 95 ? 18.939 -7.760 0.700 1.00 52.31 95 THR A CA 1
ATOM 700 C C . THR A 1 95 ? 18.819 -6.853 1.925 1.00 52.31 95 THR A C 1
ATOM 702 O O . THR A 1 95 ? 18.004 -5.931 1.973 1.00 52.31 95 THR A O 1
ATOM 705 N N . GLU A 1 96 ? 19.680 -7.095 2.913 1.00 51.06 96 GLU A N 1
ATOM 706 C CA . GLU A 1 96 ? 19.697 -6.405 4.209 1.00 51.06 96 GLU A CA 1
ATOM 707 C C . GLU A 1 96 ? 19.900 -4.879 4.095 1.00 51.06 96 GLU A C 1
ATOM 709 O O . GLU A 1 96 ? 19.365 -4.117 4.895 1.00 51.06 96 GLU A O 1
ATOM 714 N N . ILE A 1 97 ? 20.621 -4.414 3.065 1.00 52.38 97 ILE A N 1
ATOM 715 C CA . ILE A 1 97 ? 20.854 -2.980 2.806 1.00 52.38 97 ILE A CA 1
A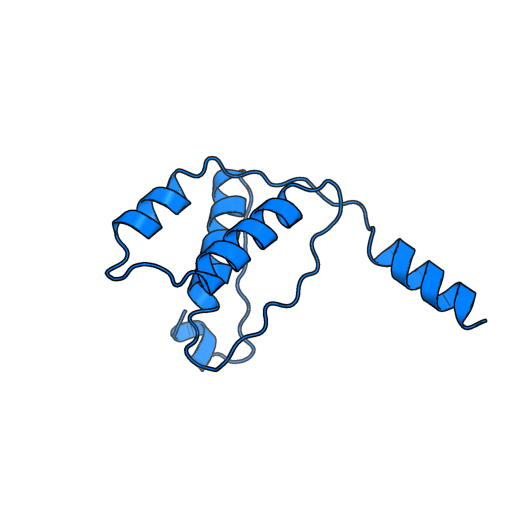TOM 716 C C . ILE A 1 97 ? 19.543 -2.263 2.450 1.00 52.38 97 ILE A C 1
ATOM 718 O O . ILE A 1 97 ? 19.307 -1.147 2.907 1.00 52.38 97 ILE A O 1
ATOM 722 N N . LEU A 1 98 ? 18.666 -2.917 1.685 1.00 49.41 98 LEU A N 1
ATOM 723 C CA . LEU A 1 98 ? 17.354 -2.372 1.331 1.00 49.41 98 LEU A CA 1
ATOM 724 C C . LEU A 1 98 ? 16.347 -2.505 2.482 1.00 49.41 98 LEU A C 1
ATOM 726 O O . LEU A 1 98 ? 15.437 -1.690 2.579 1.00 49.41 98 LEU A O 1
ATOM 730 N N . ALA A 1 99 ? 16.533 -3.485 3.373 1.00 49.56 99 ALA A N 1
ATOM 731 C CA . ALA A 1 99 ? 15.722 -3.647 4.580 1.00 49.56 99 ALA A CA 1
ATOM 732 C C . ALA A 1 99 ? 16.047 -2.624 5.684 1.00 49.56 99 ALA A C 1
ATOM 734 O O . ALA A 1 99 ? 15.226 -2.436 6.565 1.00 49.56 99 ALA A O 1
ATOM 735 N N . ARG A 1 100 ? 17.227 -1.979 5.661 1.00 48.12 100 ARG A N 1
ATOM 736 C CA . ARG A 1 100 ? 17.569 -0.863 6.573 1.00 48.12 100 ARG A CA 1
ATOM 737 C C . ARG A 1 100 ? 17.226 0.519 6.011 1.00 48.12 100 ARG A C 1
ATOM 739 O O . ARG A 1 100 ? 17.223 1.488 6.762 1.00 48.12 100 ARG A O 1
ATOM 746 N N . GLN A 1 101 ? 16.992 0.634 4.701 1.00 54.09 101 GLN A N 1
ATOM 747 C CA . GLN A 1 101 ? 16.519 1.875 4.068 1.00 54.09 101 GLN A CA 1
ATOM 748 C C . GLN A 1 101 ? 14.990 2.043 4.132 1.00 54.09 101 GLN A C 1
ATOM 750 O O . GLN A 1 101 ? 14.471 3.084 3.719 1.00 54.09 101 GLN A O 1
ATOM 755 N N . HIS A 1 102 ? 14.274 1.030 4.619 1.00 46.84 102 HIS A N 1
ATOM 756 C CA . HIS A 1 102 ? 12.820 0.973 4.771 1.00 46.84 102 HIS A CA 1
ATOM 757 C C . HIS A 1 102 ? 12.470 0.526 6.188 1.00 46.84 102 HIS A C 1
ATOM 759 O O . HIS A 1 102 ? 11.340 0.842 6.615 1.00 46.84 102 HIS A O 1
#

Organism: NCBI:txid3062664

Mean predicted aligned error: 7.55 Å

Radius of gyration: 15.84 Å; Cα contacts (8 Å, |Δi|>4): 89; chains: 1; bounding box: 34×46×36 Å

Solvent-accessible surface area (backbone atoms only — not comparable to full-atom values): 6199 Å² total; per-residue (Å²): 113,68,66,60,53,51,51,52,52,53,53,60,56,62,33,87,39,68,56,41,61,45,81,55,61,67,52,50,51,52,62,71,71,42,97,59,80,78,50,73,68,50,53,50,50,40,52,52,51,49,56,40,34,47,30,61,39,45,71,86,81,87,90,82,76,63,92,88,69,51,63,63,58,41,55,48,54,52,38,42,29,29,44,60,51,75,48,81,70,84,88,86,57,100,44,71,74,58,54,73,76,103

Sequence (102 aa):
HQVTLALARQNRRRSKGRATVGTQVLQSQVLQYLPYAPTGAQTRAIAEISADMAQSERMNRLLQGDVGSGKTLVAFMALLIAAEAGGQGVMMAPTEILARQH

InterPro domains:
  IPR011545 DEAD/DEAH-box helicase domain [PF00270] (41-102)
  IPR027417 P-loop containing nucleoside triphosphate hydrolase [G3DSA:3.40.50.300] (1-102)
  IPR027417 P-loop containing nucleoside triphosphate hydrolase [SSF52540] (7-102)
  IPR047112 ATP-dependent DNA helicase RecG/Transcription-repair-coupling factor [PTHR47964] (2-102)

Nearest PDB structures (foldseek):
  1gm5-assembly1_A  TM=8.995E-01  e=2.245E-03  Thermotoga maritima
  6x50-assembly1_A  TM=9.120E-01  e=2.645E-02  Escherichia coli
  6ac6-assembly2_A  TM=9.235E-01  e=4.445E-02  Mycolicibacterium smegmatis MC2 155
  6acx-assembly2_A  TM=9.318E-01  e=6.561E-02  Mycolicibacterium smegmatis MC2 155
  6ac8-assembly3_B  TM=8.576E-01  e=1.034E-01  Mycolicibacterium smegmatis MC2 155

pLDDT: mean 85.97, std 14.82, range [46.84, 97.69]

Foldseek 3Di:
DVVVVVVVVVVVQQAFDDAQAAPCPVVVVCCVPDPDHQDPVLVVLLVVLNVQSRDRGDDDDDDDDDVPNPVVNSVVSSQNSQVRSVHGDDDDDPDPVVVVVD